Protein AF-A0A7W1YEF3-F1 (afdb_monomer)

Solvent-accessible surface area (backbone atoms only — not comparable to full-atom values): 5242 Å² total; per-residue (Å²): 122,66,67,62,54,52,51,50,52,51,53,49,53,51,48,52,47,61,77,62,53,73,73,81,71,72,78,78,69,91,64,90,54,74,96,58,87,60,56,74,40,82,52,99,89,39,82,41,51,57,76,56,49,78,44,96,85,44,32,37,38,32,59,70,48,100,92,42,65,50,71,49,67,35,75,65,49,44,68,73,77,108

Sequence (82 aa):
MSILFVLLMFLLIMSISYFRSPQPQPSAQPMVVKARAPRMQMEMGLQIPEGYAFHPGHMWLSQESPDSARVGLDGFAGRVIG

Mean predicted aligned error: 11.37 Å

Radius of gyration: 18.71 Å; Cα contacts (8 Å, |Δi|>4): 68; chains: 1; bounding box: 62×27×29 Å

Foldseek 3Di:
DVVVVVVVVVVVVVVVCVVPVPDPPDPPDPDADDDDFFDFDQDPNDTDGPQWDADPVQKIWHDNDPPDIDIDGHPVVVVVVD

Secondary structure (DSSP, 8-state):
-HHHHHHHHHHHHHHHHHHHS-------------S-PPPEEEETTEEEETTEEEETTTEEEEEEETTEEEEEE-HHHHHHH-

Nearest PDB structures (foldseek):
  5i0i-assembly2_B  TM=4.485E-01  e=9.623E+00  Homo sapiens

pLDDT: mean 81.39, std 13.58, range [49.94, 96.88]

Structure (mmCIF, N/CA/C/O backbone):
data_AF-A0A7W1YEF3-F1
#
_entry.id   AF-A0A7W1YEF3-F1
#
loop_
_atom_site.group_PDB
_atom_site.id
_atom_site.type_symbol
_atom_site.label_atom_id
_atom_site.label_alt_id
_atom_site.label_comp_id
_atom_site.label_asym_id
_atom_site.label_entity_id
_atom_site.label_seq_id
_atom_site.pdbx_PDB_ins_code
_atom_site.Cartn_x
_atom_site.Cartn_y
_atom_site.Cartn_z
_atom_site.occupancy
_atom_site.B_iso_or_equiv
_atom_site.auth_seq_id
_atom_site.auth_comp_id
_atom_site.auth_asym_id
_atom_site.auth_atom_id
_atom_site.pdbx_PDB_model_num
ATOM 1 N N . MET A 1 1 ? 38.459 4.906 -8.312 1.00 63.16 1 MET A N 1
ATOM 2 C CA . MET A 1 1 ? 37.471 4.935 -9.414 1.00 63.16 1 MET A CA 1
ATOM 3 C C . MET A 1 1 ? 36.087 4.425 -9.005 1.00 63.16 1 MET A C 1
ATOM 5 O O . MET A 1 1 ? 35.121 5.078 -9.363 1.00 63.16 1 MET A O 1
ATOM 9 N N . SER A 1 2 ? 35.941 3.352 -8.210 1.00 88.00 2 SER A N 1
ATOM 10 C CA . SER A 1 2 ? 34.604 2.863 -7.799 1.00 88.00 2 SER A CA 1
ATOM 11 C C . SER A 1 2 ? 33.881 3.744 -6.766 1.00 88.00 2 SER A C 1
ATOM 13 O O . SER A 1 2 ? 32.658 3.828 -6.798 1.00 88.00 2 SER A O 1
ATOM 15 N N . ILE A 1 3 ? 34.612 4.445 -5.889 1.00 93.94 3 ILE A N 1
ATOM 16 C CA . ILE A 1 3 ? 34.016 5.253 -4.806 1.00 93.94 3 ILE A CA 1
ATOM 17 C C . ILE A 1 3 ? 33.098 6.372 -5.328 1.00 93.94 3 ILE A C 1
ATOM 19 O O . ILE A 1 3 ? 32.027 6.600 -4.773 1.00 93.94 3 ILE A O 1
ATOM 23 N N . LEU A 1 4 ? 33.475 7.020 -6.437 1.00 95.25 4 LEU A N 1
ATOM 24 C CA . LEU A 1 4 ? 32.669 8.068 -7.072 1.00 95.25 4 LEU A CA 1
ATOM 25 C C . LEU A 1 4 ? 31.360 7.503 -7.631 1.00 95.25 4 LEU A C 1
ATOM 27 O O . LEU A 1 4 ? 30.319 8.138 -7.510 1.00 95.25 4 LEU A O 1
ATOM 31 N N . PHE A 1 5 ? 31.402 6.294 -8.195 1.00 94.94 5 PHE A N 1
ATOM 32 C CA . PHE A 1 5 ? 30.219 5.627 -8.730 1.00 94.94 5 PHE A CA 1
ATOM 33 C C . PHE A 1 5 ? 29.238 5.226 -7.620 1.00 94.94 5 PHE A C 1
ATOM 35 O O . PHE A 1 5 ? 28.034 5.424 -7.760 1.00 94.94 5 PHE A O 1
ATOM 42 N N . VAL A 1 6 ? 29.750 4.736 -6.485 1.00 95.75 6 VAL A N 1
ATOM 43 C CA . VAL A 1 6 ? 28.930 4.413 -5.305 1.00 95.75 6 VAL A CA 1
ATOM 44 C C . VAL A 1 6 ? 28.260 5.667 -4.740 1.00 95.75 6 VAL A C 1
ATOM 46 O O . VAL A 1 6 ? 27.058 5.649 -4.491 1.00 95.75 6 VAL A O 1
ATOM 49 N N . LEU A 1 7 ? 29.004 6.770 -4.597 1.00 96.88 7 LEU A N 1
ATOM 50 C CA . LEU A 1 7 ? 28.457 8.060 -4.162 1.00 96.88 7 LEU A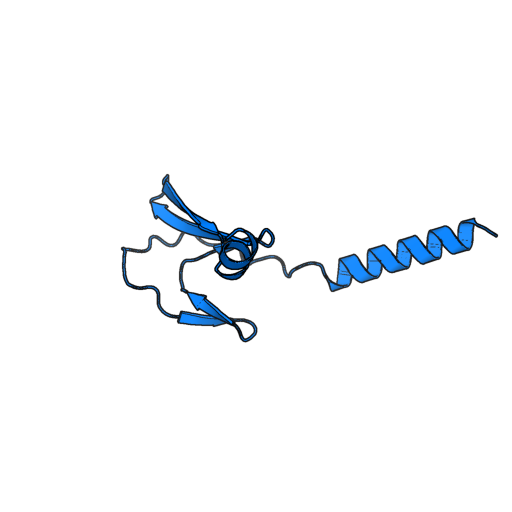 CA 1
ATOM 51 C C . LEU A 1 7 ? 27.381 8.578 -5.119 1.00 96.88 7 LEU A C 1
ATOM 53 O O . LEU A 1 7 ? 26.323 9.011 -4.670 1.00 96.88 7 LEU A O 1
ATOM 57 N N . LEU A 1 8 ? 27.623 8.492 -6.429 1.00 96.12 8 LEU A N 1
ATOM 58 C CA . LEU A 1 8 ? 26.654 8.899 -7.442 1.00 96.12 8 LEU A CA 1
ATOM 59 C C . LEU A 1 8 ? 25.362 8.079 -7.345 1.00 96.12 8 LEU A C 1
ATOM 61 O O . LEU A 1 8 ? 24.281 8.660 -7.294 1.00 96.12 8 LEU A O 1
ATOM 65 N N . MET A 1 9 ? 25.459 6.748 -7.280 1.00 95.69 9 MET A N 1
ATOM 66 C CA . MET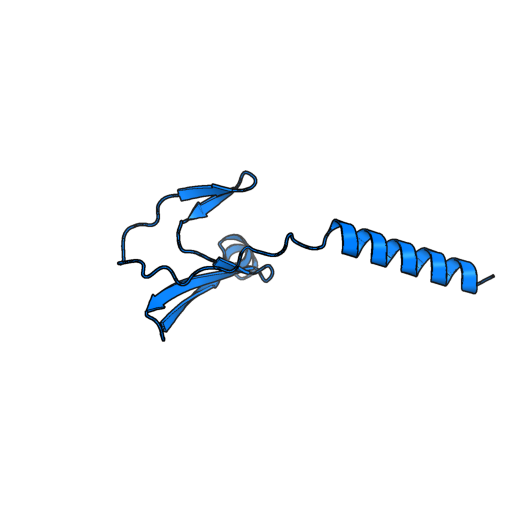 A 1 9 ? 24.283 5.888 -7.119 1.00 95.69 9 MET A CA 1
ATOM 67 C C . MET A 1 9 ? 23.543 6.165 -5.811 1.00 95.69 9 MET A C 1
ATOM 69 O O . MET A 1 9 ? 22.316 6.225 -5.814 1.00 95.69 9 MET A O 1
ATOM 73 N N . PHE A 1 10 ? 24.267 6.367 -4.709 1.00 96.12 10 PHE A N 1
ATOM 74 C CA . PHE A 1 10 ? 23.669 6.692 -3.419 1.00 96.12 10 PHE A CA 1
ATOM 75 C C . PHE A 1 10 ? 22.880 8.005 -3.479 1.00 96.12 10 PHE A C 1
ATOM 77 O O . PHE A 1 10 ? 21.708 8.037 -3.105 1.00 96.12 10 PHE A O 1
ATOM 84 N N . LEU A 1 11 ? 23.483 9.070 -4.018 1.00 96.81 11 LEU A N 1
ATOM 85 C CA . LEU A 1 11 ? 22.825 10.367 -4.189 1.00 96.81 11 LEU A CA 1
ATOM 86 C C . LEU A 1 11 ? 21.611 10.280 -5.118 1.00 96.81 11 LEU A C 1
ATOM 88 O O . LEU A 1 11 ? 20.603 10.944 -4.876 1.00 96.81 11 LEU A O 1
ATOM 92 N N . LEU A 1 12 ? 21.687 9.446 -6.155 1.00 96.19 12 LEU A N 1
ATOM 93 C CA . LEU A 1 12 ? 20.603 9.247 -7.109 1.00 96.19 12 LEU A CA 1
ATOM 94 C C . LEU A 1 12 ? 19.420 8.506 -6.467 1.00 96.19 12 LEU A C 1
ATOM 96 O O . LEU A 1 12 ? 18.291 8.981 -6.565 1.00 96.19 12 LEU A O 1
ATOM 100 N N . ILE A 1 13 ? 19.666 7.409 -5.739 1.00 94.12 13 ILE A N 1
ATOM 101 C CA . ILE A 1 13 ? 18.621 6.692 -4.984 1.00 94.12 13 ILE A CA 1
ATOM 10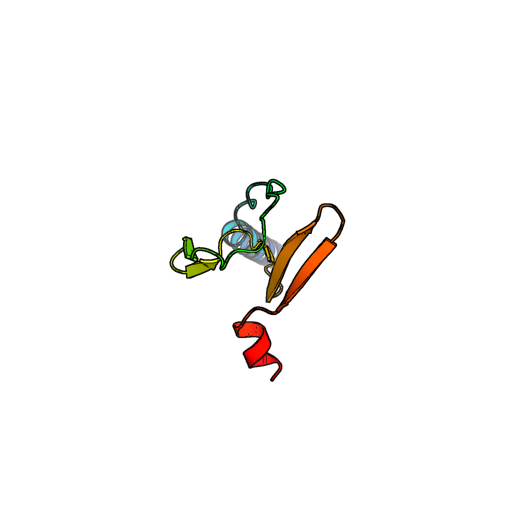2 C C . ILE A 1 13 ? 18.005 7.609 -3.924 1.00 94.12 13 ILE A C 1
ATOM 104 O O . ILE A 1 13 ? 16.781 7.682 -3.820 1.00 94.12 13 ILE A O 1
ATOM 108 N N . MET A 1 14 ? 18.829 8.338 -3.165 1.00 92.31 14 MET A N 1
ATOM 109 C CA . MET A 1 14 ? 18.353 9.251 -2.125 1.00 92.31 14 MET A CA 1
ATOM 110 C C . MET A 1 14 ? 17.508 10.383 -2.712 1.00 92.31 14 MET A C 1
ATOM 112 O O . MET A 1 14 ? 16.453 10.690 -2.167 1.00 92.31 14 MET A O 1
ATOM 116 N N . SER A 1 15 ? 17.918 10.955 -3.848 1.00 92.75 15 SER A N 1
ATOM 117 C CA . SER A 1 15 ? 17.137 11.982 -4.549 1.00 92.75 15 SER A CA 1
ATOM 118 C C . SER A 1 15 ? 15.788 11.431 -4.996 1.00 92.75 15 SER A C 1
ATOM 120 O O . SER A 1 15 ? 14.757 12.018 -4.683 1.00 92.75 15 SER A O 1
ATOM 122 N N . ILE A 1 16 ? 15.765 10.271 -5.662 1.00 91.94 16 ILE A N 1
ATOM 123 C CA . ILE A 1 16 ? 14.512 9.627 -6.081 1.00 91.94 16 ILE A CA 1
ATOM 124 C C . ILE A 1 16 ? 13.617 9.361 -4.870 1.00 91.94 16 ILE A C 1
ATOM 126 O O . ILE A 1 16 ? 12.429 9.665 -4.917 1.00 91.94 16 ILE A O 1
ATOM 130 N N . SER A 1 17 ? 14.175 8.826 -3.783 1.00 84.19 17 SER A N 1
ATOM 131 C CA . SER A 1 17 ? 13.425 8.571 -2.555 1.00 84.19 17 SER A CA 1
ATOM 132 C C . SER A 1 17 ? 12.873 9.860 -1.959 1.00 84.19 17 SER A C 1
ATOM 134 O O . SER A 1 17 ? 11.723 9.876 -1.550 1.00 84.19 17 SER A O 1
ATOM 136 N N . TYR A 1 18 ? 13.654 10.940 -1.939 1.00 85.31 18 TYR A N 1
ATOM 137 C CA . TYR A 1 18 ? 13.235 12.231 -1.401 1.00 85.31 18 TYR A CA 1
ATOM 138 C C . TYR A 1 18 ? 12.075 12.834 -2.200 1.00 85.31 18 TYR A C 1
ATOM 140 O O . TYR A 1 18 ? 11.081 13.247 -1.612 1.00 85.31 18 TYR A O 1
ATOM 148 N N . PHE A 1 19 ? 12.158 12.817 -3.534 1.00 84.69 19 PHE A N 1
ATOM 149 C CA . PHE A 1 19 ? 11.089 13.326 -4.400 1.00 84.69 19 PHE A CA 1
ATOM 150 C C . PHE A 1 19 ? 9.856 12.413 -4.452 1.00 84.69 19 PHE A C 1
ATOM 152 O O . PHE A 1 19 ? 8.771 12.880 -4.785 1.00 84.69 19 PHE A O 1
ATOM 159 N N . ARG A 1 20 ? 10.007 11.118 -4.146 1.00 79.50 20 ARG A N 1
ATOM 160 C CA . ARG A 1 20 ? 8.898 10.153 -4.085 1.00 79.50 20 ARG A CA 1
ATOM 161 C C . ARG A 1 20 ? 8.312 9.974 -2.693 1.00 79.50 20 ARG A C 1
ATOM 163 O O . ARG A 1 20 ? 7.291 9.296 -2.596 1.00 79.50 20 ARG A O 1
ATOM 170 N N . SER A 1 21 ? 8.935 10.522 -1.648 1.00 63.12 21 SER A N 1
ATOM 171 C CA . SER A 1 21 ? 8.409 10.461 -0.288 1.00 63.12 21 SER A CA 1
ATOM 172 C C . SER A 1 21 ? 6.992 11.026 -0.296 1.00 63.12 21 SER A C 1
ATOM 174 O O . SER A 1 21 ? 6.821 12.217 -0.571 1.00 63.12 21 SER A O 1
ATOM 176 N N . PRO A 1 22 ? 5.971 10.192 -0.035 1.00 58.38 22 PRO A N 1
ATOM 177 C CA . PRO A 1 22 ? 4.607 10.665 0.071 1.00 58.38 22 PRO A CA 1
ATOM 178 C C . PRO A 1 22 ? 4.560 11.763 1.126 1.00 58.38 22 PRO A C 1
ATOM 180 O O . PRO A 1 22 ? 5.176 11.640 2.189 1.00 58.38 22 PRO A O 1
ATOM 183 N N . GLN A 1 23 ? 3.846 12.841 0.813 1.00 59.34 23 GLN A N 1
ATOM 184 C CA . GLN A 1 23 ? 3.512 13.883 1.773 1.00 59.34 23 GLN A CA 1
ATOM 185 C C . GLN A 1 23 ? 3.037 13.210 3.073 1.00 59.34 23 GLN A C 1
ATOM 187 O O . GLN A 1 23 ? 2.236 12.273 2.979 1.00 59.34 23 GLN A O 1
ATOM 192 N N . PRO A 1 24 ? 3.532 13.615 4.262 1.00 52.75 24 PRO A N 1
ATOM 193 C CA . PRO A 1 24 ? 3.047 13.072 5.523 1.00 52.75 24 PRO A CA 1
ATOM 194 C C . PRO A 1 24 ? 1.526 13.182 5.516 1.00 52.75 24 PRO A C 1
ATOM 196 O O . PRO A 1 24 ? 0.997 14.295 5.470 1.00 52.75 24 PRO A O 1
ATOM 199 N N . GLN A 1 25 ? 0.837 12.037 5.460 1.00 57.28 25 GLN A N 1
ATOM 200 C CA . GLN A 1 25 ? -0.618 12.015 5.513 1.00 57.28 25 GLN A CA 1
ATOM 201 C C . GLN A 1 25 ? -1.015 12.780 6.779 1.00 57.28 25 GLN A C 1
ATOM 203 O O . GLN A 1 25 ? -0.490 12.461 7.855 1.00 57.28 25 GLN A O 1
ATOM 208 N N . PRO A 1 26 ? -1.880 13.806 6.673 1.00 54.56 26 PRO A N 1
ATOM 209 C CA . PRO A 1 26 ? -2.437 14.454 7.846 1.00 54.56 26 PRO A CA 1
ATOM 210 C C . PRO A 1 26 ? -2.983 13.356 8.747 1.00 54.56 26 PRO A C 1
ATOM 212 O O . PRO A 1 26 ? -3.670 12.456 8.262 1.00 54.56 26 PRO A O 1
ATOM 215 N N . SER A 1 27 ? -2.620 13.390 10.027 1.00 49.94 27 SER A N 1
ATOM 216 C CA . SER A 1 27 ? -3.090 12.428 11.015 1.00 49.94 27 SER A CA 1
ATOM 217 C C . SER A 1 27 ? -4.602 12.271 10.870 1.00 49.94 27 SER A C 1
ATOM 219 O O . SER A 1 27 ? -5.360 13.210 11.118 1.00 49.94 27 SER A O 1
ATOM 221 N N . ALA A 1 28 ? -5.027 11.098 10.396 1.00 58.03 28 ALA A N 1
ATOM 222 C CA . ALA A 1 28 ? -6.431 10.777 10.228 1.00 58.03 28 ALA A CA 1
ATOM 223 C C . ALA A 1 28 ? -7.081 10.877 11.609 1.00 58.03 28 ALA A C 1
ATOM 225 O O . ALA A 1 28 ? -6.853 10.039 12.483 1.00 58.03 28 ALA A O 1
ATOM 226 N N . GLN A 1 29 ? -7.819 11.960 11.841 1.00 55.47 29 GLN A N 1
ATOM 227 C CA . GLN A 1 29 ? -8.604 12.102 13.055 1.00 55.47 29 GLN A CA 1
ATOM 228 C C . GLN A 1 29 ? -9.665 10.995 13.034 1.00 55.47 29 GLN A C 1
ATOM 230 O O . GLN A 1 29 ? -10.287 10.794 11.987 1.00 55.47 29 GLN A O 1
ATOM 235 N N . PRO A 1 30 ? -9.874 10.265 14.143 1.00 51.97 30 PRO A N 1
ATOM 236 C CA . PRO A 1 30 ? -10.908 9.244 14.208 1.00 51.97 30 PRO A CA 1
ATOM 237 C C . PRO A 1 30 ? -12.272 9.921 14.045 1.00 51.97 30 PRO A C 1
ATOM 239 O O . PRO A 1 30 ? -12.800 10.544 14.967 1.00 51.97 30 PRO A O 1
ATOM 242 N N . MET A 1 31 ? -12.816 9.860 12.831 1.00 57.19 31 MET A N 1
ATOM 243 C CA . MET A 1 31 ? -14.131 10.389 12.516 1.00 57.19 31 MET A CA 1
ATOM 244 C C . MET A 1 31 ? -15.135 9.271 12.776 1.00 57.19 31 MET A C 1
ATOM 246 O O . MET A 1 31 ? -15.143 8.252 12.093 1.00 57.19 31 MET A O 1
ATOM 250 N N . VAL A 1 32 ? -15.989 9.452 13.783 1.00 57.41 32 VAL A N 1
ATOM 251 C CA . VAL A 1 32 ? -17.103 8.538 14.058 1.00 57.41 32 VAL A CA 1
ATOM 252 C C . VAL A 1 32 ? -18.140 8.718 12.947 1.00 57.41 32 VAL A C 1
ATOM 254 O O . VAL A 1 32 ? -18.983 9.615 13.009 1.00 57.41 32 VAL A O 1
ATOM 257 N N . VAL A 1 33 ? -18.061 7.905 11.890 1.00 57.25 33 VAL A N 1
ATOM 258 C CA . VAL A 1 33 ? -18.974 7.995 10.743 1.00 57.25 33 VAL A CA 1
ATOM 259 C C . VAL A 1 33 ? -20.102 6.982 10.889 1.00 57.25 33 VAL A C 1
ATOM 261 O O . VAL A 1 33 ? -19.919 5.773 10.795 1.00 57.25 33 VAL A O 1
ATOM 264 N N . LYS A 1 34 ? -21.317 7.494 11.085 1.00 56.72 34 LYS A N 1
ATOM 265 C CA . LYS A 1 34 ? -22.554 6.713 10.993 1.00 56.72 34 LYS A CA 1
ATOM 266 C C . LYS A 1 34 ? -22.710 6.223 9.548 1.00 56.72 34 LYS A C 1
ATOM 268 O O . LYS A 1 34 ? -22.637 7.050 8.642 1.00 56.72 34 LYS A O 1
ATOM 273 N N . ALA A 1 35 ? -22.936 4.922 9.340 1.00 57.91 35 ALA A N 1
ATOM 274 C CA . ALA A 1 35 ? -23.023 4.283 8.021 1.00 57.91 35 ALA A CA 1
ATOM 275 C C . ALA A 1 35 ? -23.995 5.018 7.073 1.00 57.91 35 ALA A C 1
ATOM 277 O O . ALA A 1 35 ? -25.211 4.827 7.101 1.00 57.91 35 ALA A O 1
ATOM 278 N N . ARG A 1 36 ? -23.440 5.890 6.234 1.00 63.59 36 ARG A N 1
ATOM 279 C CA . ARG A 1 36 ? -24.095 6.592 5.130 1.00 63.59 36 ARG A CA 1
ATOM 280 C C . ARG A 1 36 ? -23.278 6.273 3.885 1.00 63.59 36 ARG A C 1
ATOM 282 O O . ARG A 1 36 ? -22.072 6.070 3.995 1.00 63.59 36 ARG A O 1
ATOM 289 N N . ALA A 1 37 ? -23.918 6.229 2.716 1.00 68.69 37 ALA A N 1
ATOM 290 C CA . ALA A 1 37 ? -23.180 6.145 1.458 1.00 68.69 37 ALA A CA 1
ATOM 291 C C . ALA A 1 37 ? -22.091 7.238 1.447 1.00 68.69 37 ALA A C 1
ATOM 293 O O . ALA A 1 37 ? -22.430 8.404 1.701 1.00 68.69 37 ALA A O 1
ATOM 294 N N . PRO A 1 38 ? -20.812 6.874 1.246 1.00 73.25 38 PRO A N 1
ATOM 295 C CA . PRO A 1 38 ? -19.727 7.831 1.354 1.00 73.25 38 PRO A CA 1
ATOM 296 C C . PRO A 1 38 ? -19.881 8.887 0.263 1.00 73.25 38 PRO A C 1
ATOM 298 O O . PRO A 1 38 ? -20.196 8.576 -0.888 1.00 73.25 38 PRO A O 1
ATOM 301 N N . ARG A 1 39 ? -19.695 10.154 0.632 1.00 83.75 39 ARG A N 1
ATOM 302 C CA . ARG A 1 39 ? -19.604 11.229 -0.355 1.00 83.75 39 ARG A CA 1
ATOM 303 C C . ARG A 1 39 ? -18.261 11.106 -1.061 1.00 83.75 39 ARG A C 1
ATOM 305 O O . ARG A 1 39 ? -17.260 10.813 -0.421 1.00 83.75 39 ARG A O 1
ATOM 312 N N . MET A 1 40 ? -18.249 11.301 -2.372 1.00 86.81 40 MET A N 1
ATOM 313 C CA . MET A 1 40 ? -17.009 11.282 -3.145 1.00 86.81 40 MET A CA 1
ATOM 314 C C . MET A 1 40 ? -16.361 12.665 -3.065 1.00 86.81 40 MET A C 1
ATOM 316 O O . MET A 1 40 ? -17.005 13.664 -3.389 1.00 86.81 40 MET A O 1
ATOM 320 N N . GLN A 1 41 ? -15.096 12.714 -2.661 1.00 85.06 41 GLN A N 1
ATOM 321 C CA . GLN A 1 41 ? -14.261 13.909 -2.667 1.00 85.06 41 GLN A CA 1
ATOM 322 C C . GLN A 1 41 ? -13.196 13.787 -3.763 1.00 85.06 41 GLN A C 1
ATOM 324 O O . GLN A 1 41 ? -12.721 12.695 -4.066 1.00 85.06 41 GLN A O 1
ATOM 329 N N . MET A 1 42 ? -12.836 14.907 -4.389 1.00 82.44 42 MET A N 1
ATOM 330 C CA . MET A 1 42 ? -11.774 14.949 -5.394 1.00 82.44 42 MET A CA 1
ATOM 331 C C . MET A 1 42 ? -10.445 15.283 -4.713 1.00 82.44 42 MET A C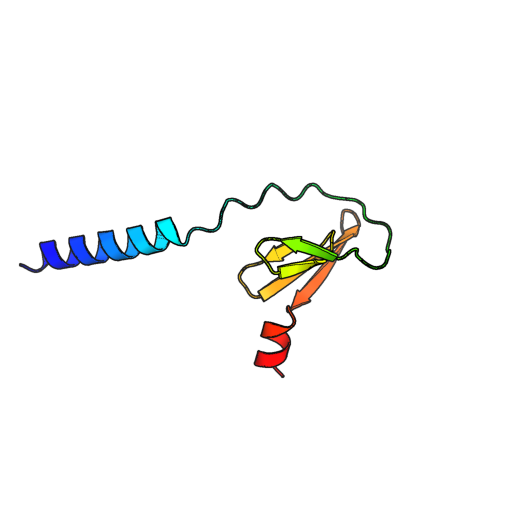 1
ATOM 333 O O . MET A 1 42 ? -10.288 16.384 -4.187 1.00 82.44 42 MET A O 1
ATOM 337 N N . GLU A 1 43 ? -9.48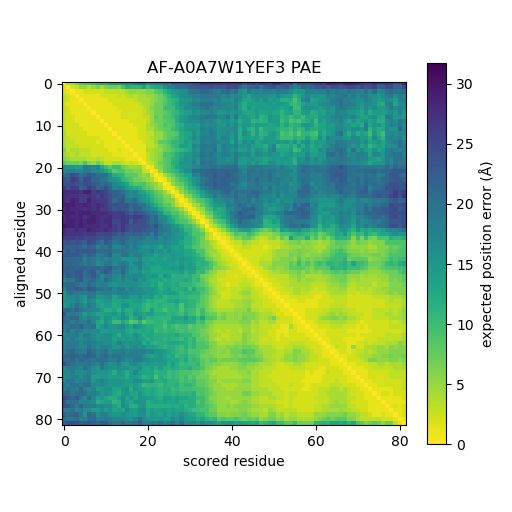5 14.364 -4.747 1.00 77.44 43 GLU A N 1
ATOM 338 C CA . GLU A 1 43 ? -8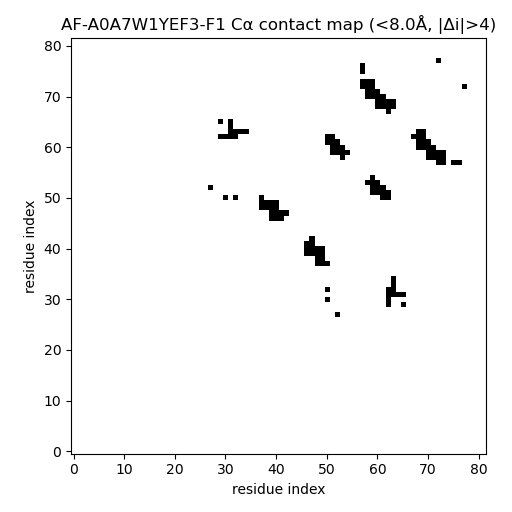.152 14.545 -4.168 1.00 77.44 43 GLU A CA 1
ATOM 339 C C . GLU A 1 43 ? -7.091 14.083 -5.173 1.00 77.44 43 GLU A C 1
ATOM 341 O O . GLU A 1 43 ? -7.172 12.983 -5.714 1.00 77.44 43 GLU A O 1
ATOM 346 N N . MET A 1 44 ? -6.121 14.948 -5.495 1.00 73.44 44 MET A N 1
ATOM 347 C CA . MET A 1 44 ? -5.071 14.673 -6.496 1.00 73.44 44 MET A CA 1
ATOM 348 C C . MET A 1 44 ? -5.594 14.160 -7.858 1.00 73.44 44 MET A C 1
ATOM 350 O O . MET A 1 44 ? -4.927 13.395 -8.550 1.00 73.44 44 MET A O 1
ATOM 354 N N . GLY 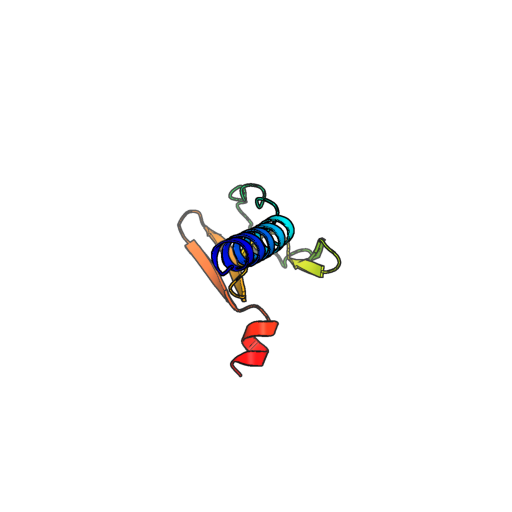A 1 45 ? -6.798 14.583 -8.261 1.00 79.19 45 GLY A N 1
ATOM 355 C CA . GLY A 1 45 ? -7.431 14.147 -9.512 1.00 79.19 45 GLY A CA 1
ATOM 356 C C . GLY A 1 45 ? -8.147 12.792 -9.436 1.00 79.19 45 GLY A C 1
ATOM 357 O O . GLY A 1 45 ? -8.718 12.359 -10.435 1.00 79.19 45 GLY A O 1
ATOM 358 N N . LEU A 1 46 ? -8.154 12.142 -8.270 1.00 76.94 46 LEU A N 1
ATOM 359 C CA . LEU A 1 46 ? -8.876 10.903 -8.005 1.00 76.94 46 LEU A CA 1
ATOM 360 C C . LEU A 1 46 ? -10.159 11.193 -7.217 1.00 76.94 46 LEU A C 1
ATOM 362 O O . LEU A 1 46 ? -10.164 12.018 -6.305 1.00 76.94 46 LEU A O 1
ATOM 366 N N . GLN A 1 47 ? -11.246 10.490 -7.543 1.00 83.81 47 GLN A N 1
ATOM 367 C CA . GLN A 1 47 ? -12.440 10.495 -6.699 1.00 83.81 47 GLN A CA 1
ATOM 368 C C . GLN A 1 47 ? -12.257 9.471 -5.580 1.00 83.81 47 GLN A C 1
ATOM 370 O O . GLN A 1 47 ? -12.226 8.267 -5.837 1.00 83.81 47 GLN A O 1
ATOM 375 N N . ILE A 1 48 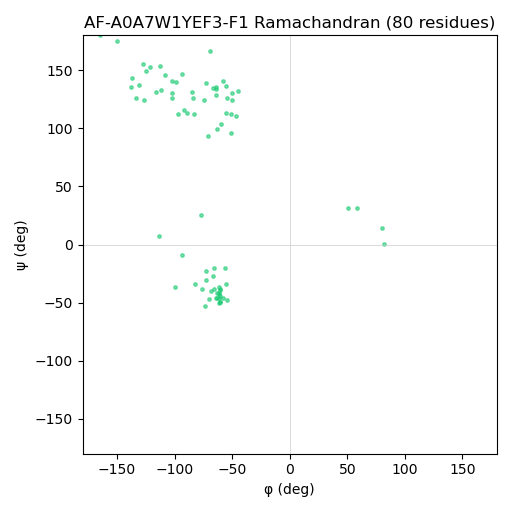? -12.145 9.958 -4.350 1.00 83.94 48 ILE A N 1
ATOM 376 C CA . ILE A 1 48 ? -11.917 9.159 -3.151 1.00 83.94 48 ILE A CA 1
ATOM 377 C C . ILE A 1 48 ? -13.139 9.301 -2.231 1.00 83.94 48 ILE A C 1
ATOM 379 O O . ILE A 1 48 ? -13.605 10.419 -2.007 1.00 83.94 48 ILE A O 1
ATOM 383 N N . PRO A 1 49 ? -13.712 8.201 -1.716 1.00 85.19 49 PRO A N 1
ATOM 384 C CA . PRO A 1 49 ? -14.812 8.278 -0.763 1.00 85.19 49 PRO A CA 1
ATOM 385 C C . PRO A 1 49 ? -14.355 8.882 0.574 1.00 85.19 49 PRO A C 1
ATOM 387 O O . PRO A 1 49 ? -13.337 8.480 1.137 1.00 85.19 49 PRO A O 1
ATOM 390 N N . GLU A 1 50 ? -15.141 9.812 1.115 1.00 84.62 50 GLU A N 1
ATOM 391 C CA . GLU A 1 50 ? -14.937 10.376 2.452 1.00 84.62 50 GLU A CA 1
ATOM 392 C C . GLU A 1 50 ? -14.955 9.272 3.524 1.00 84.62 50 GLU A C 1
ATOM 394 O O . GLU A 1 50 ? -15.778 8.354 3.480 1.00 84.62 50 GLU A O 1
ATOM 399 N N . GLY A 1 51 ? -14.071 9.385 4.522 1.00 83.06 51 GLY A N 1
ATOM 400 C CA . GLY A 1 51 ? -13.986 8.430 5.636 1.00 83.06 51 GLY A CA 1
ATOM 401 C C . GLY A 1 51 ? -13.226 7.136 5.320 1.00 83.06 51 GLY A C 1
ATOM 402 O O . GLY A 1 51 ? -13.318 6.175 6.087 1.00 83.06 51 GLY A O 1
ATOM 403 N N . TYR A 1 52 ? -12.483 7.103 4.210 1.00 87.12 52 TYR A N 1
ATOM 404 C CA . TYR A 1 52 ? -11.584 6.009 3.849 1.00 87.12 52 TYR A CA 1
ATOM 405 C C . TYR A 1 52 ? -10.131 6.475 3.921 1.00 87.12 52 TYR A C 1
ATOM 407 O O . TYR A 1 52 ? -9.773 7.517 3.377 1.00 87.12 52 TYR A O 1
ATOM 415 N N . ALA A 1 53 ? -9.283 5.675 4.562 1.00 85.62 53 ALA A N 1
ATOM 416 C CA . ALA A 1 53 ? -7.839 5.856 4.563 1.00 85.62 53 ALA A CA 1
ATOM 417 C C . ALA A 1 53 ? -7.205 4.853 3.593 1.00 85.62 53 ALA A C 1
ATOM 419 O O . ALA A 1 53 ? -7.441 3.649 3.708 1.00 85.62 53 ALA A O 1
ATOM 420 N N . PHE A 1 54 ? -6.402 5.339 2.645 1.00 86.75 54 PHE A N 1
ATOM 421 C CA . PHE A 1 54 ? -5.718 4.506 1.65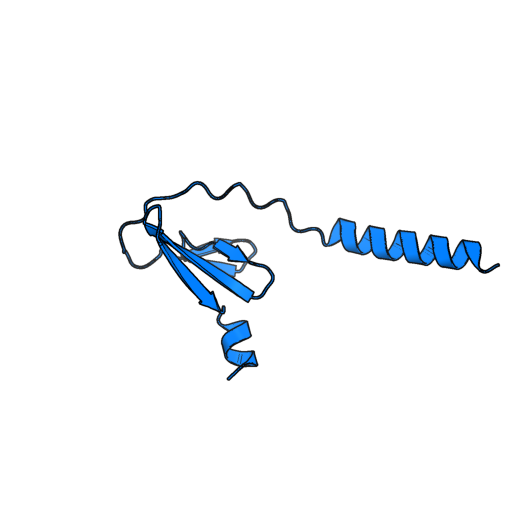4 1.00 86.75 54 PHE A CA 1
ATOM 422 C C . PHE A 1 54 ? -4.248 4.311 2.027 1.00 86.75 54 PHE A C 1
ATOM 424 O O . PHE A 1 54 ? -3.527 5.271 2.309 1.00 86.75 54 PHE A O 1
ATOM 431 N N . HIS A 1 55 ? -3.810 3.054 2.001 1.00 86.69 55 HIS A N 1
ATOM 432 C CA . HIS A 1 55 ? -2.432 2.647 2.230 1.00 86.69 55 HIS A CA 1
ATOM 433 C C . HIS A 1 55 ? -1.719 2.410 0.885 1.00 86.69 55 HIS A C 1
ATOM 435 O O . HIS A 1 55 ? -2.303 1.771 0.004 1.00 86.69 55 HIS A O 1
ATOM 441 N N . PRO A 1 56 ? -0.443 2.819 0.721 1.00 83.94 56 PRO A N 1
ATOM 442 C CA . PRO A 1 56 ? 0.322 2.612 -0.518 1.00 83.94 56 PRO A CA 1
ATOM 443 C C . PRO A 1 56 ? 0.425 1.153 -0.985 1.00 83.94 56 PRO A C 1
ATOM 445 O O . PRO A 1 56 ? 0.676 0.894 -2.155 1.00 83.94 56 PRO A O 1
ATOM 448 N N . GLY A 1 57 ? 0.210 0.192 -0.084 1.00 88.50 57 GLY A N 1
ATOM 449 C CA . GLY A 1 57 ? 0.113 -1.239 -0.392 1.00 88.50 57 GLY A CA 1
ATOM 450 C C . GLY A 1 57 ? -1.223 -1.683 -1.005 1.00 88.50 57 GLY A C 1
ATOM 451 O O . GLY A 1 57 ? -1.589 -2.838 -0.823 1.00 88.50 57 GLY A O 1
ATOM 452 N N . HIS A 1 58 ? -1.962 -0.788 -1.672 1.00 91.19 58 HIS A N 1
ATOM 453 C CA . HIS A 1 58 ? -3.261 -1.054 -2.315 1.00 91.19 58 HIS A CA 1
ATOM 454 C C . HIS A 1 58 ? -4.361 -1.573 -1.381 1.00 91.19 58 HIS A C 1
ATOM 456 O O . HIS A 1 58 ? -5.250 -2.333 -1.777 1.00 91.19 58 HIS A O 1
ATOM 462 N N . MET A 1 59 ? -4.307 -1.134 -0.127 1.00 91.31 59 MET A N 1
ATOM 463 C CA . MET A 1 59 ? -5.317 -1.428 0.881 1.00 91.31 59 MET A CA 1
ATOM 464 C C . MET A 1 59 ? -6.058 -0.157 1.268 1.00 91.31 59 MET A C 1
ATOM 466 O O . MET A 1 59 ? -5.505 0.941 1.217 1.00 91.31 59 MET A O 1
ATOM 470 N N . TRP A 1 60 ? -7.294 -0.316 1.716 1.00 91.19 60 TRP A N 1
ATOM 471 C CA . TRP A 1 60 ? -8.066 0.750 2.333 1.00 91.19 60 TRP A CA 1
ATOM 472 C C . TRP A 1 60 ? -8.606 0.308 3.689 1.00 91.19 60 TRP A C 1
ATOM 474 O O . TRP A 1 60 ? -8.793 -0.884 3.948 1.00 91.19 60 TRP A O 1
ATOM 484 N N . LEU A 1 61 ? -8.865 1.292 4.544 1.00 91.25 61 LEU A N 1
ATOM 485 C CA . LEU A 1 61 ? -9.495 1.129 5.845 1.00 91.25 61 LEU A CA 1
ATOM 486 C C . LEU A 1 61 ? -10.634 2.143 6.000 1.00 91.25 61 LEU A C 1
ATOM 488 O O . LEU A 1 61 ? -10.484 3.312 5.654 1.00 91.25 61 LEU A O 1
ATOM 492 N N . SER A 1 62 ? -11.763 1.691 6.538 1.00 88.75 62 SER A N 1
ATOM 493 C CA . SER A 1 62 ? -12.889 2.522 6.961 1.00 88.75 62 SER A CA 1
ATOM 494 C C . SER A 1 62 ? -13.234 2.188 8.413 1.00 88.75 62 SER A C 1
ATOM 496 O O . SER A 1 62 ? -13.447 1.024 8.753 1.00 88.75 62 SER A O 1
ATOM 498 N N . GLN A 1 63 ? -13.238 3.193 9.289 1.00 84.44 63 GLN A N 1
ATOM 499 C CA . GLN A 1 63 ? -13.531 3.002 10.710 1.00 84.44 63 GLN A CA 1
ATOM 500 C C . GLN A 1 63 ? -15.035 2.772 10.914 1.00 84.44 63 GLN A C 1
ATOM 502 O O . GLN A 1 63 ? -15.846 3.606 10.518 1.00 84.44 63 GLN A O 1
ATOM 507 N N . GLU A 1 64 ? -15.411 1.658 11.547 1.00 84.25 64 GLU A N 1
ATOM 508 C CA . GLU A 1 64 ? -16.814 1.349 11.867 1.00 84.25 64 GLU A CA 1
ATOM 509 C C . GLU A 1 64 ? -17.148 1.683 13.330 1.00 84.25 64 GLU A C 1
ATOM 511 O O . GLU A 1 64 ? -18.245 2.156 13.630 1.00 84.25 64 GLU A O 1
ATOM 516 N N . SER A 1 65 ? -16.202 1.464 14.247 1.00 83.31 65 SER A N 1
ATOM 517 C CA . SER A 1 65 ? -16.302 1.807 15.669 1.00 83.31 65 SER A CA 1
ATOM 518 C C . SER A 1 65 ? -14.905 2.119 16.245 1.00 83.31 65 SER A C 1
ATOM 520 O O . SER A 1 65 ? -13.911 1.986 15.528 1.00 83.31 65 SER A O 1
ATOM 522 N N . PRO A 1 66 ? -14.779 2.553 17.516 1.00 84.31 66 PRO A N 1
ATOM 523 C CA . PRO A 1 66 ? -13.469 2.792 18.131 1.00 84.31 66 PRO A CA 1
ATOM 524 C C . PRO A 1 66 ? -12.534 1.575 18.078 1.00 84.31 66 PRO A C 1
ATOM 526 O O . PRO A 1 66 ? -11.339 1.744 17.855 1.00 84.31 66 PRO A O 1
ATOM 529 N N . ASP A 1 67 ? -13.101 0.370 18.185 1.00 90.75 67 ASP A N 1
ATOM 530 C CA . ASP A 1 67 ? -12.359 -0.895 18.261 1.00 90.75 67 ASP A CA 1
ATOM 531 C C . ASP A 1 67 ? -12.575 -1.797 17.030 1.00 90.75 67 ASP A C 1
ATOM 533 O O . ASP A 1 67 ? -12.152 -2.952 17.020 1.00 90.75 67 ASP A O 1
ATOM 537 N N . SER A 1 68 ? -13.252 -1.299 15.987 1.00 87.94 68 SER A N 1
ATOM 538 C CA . SER A 1 68 ? -13.526 -2.052 14.758 1.00 87.94 68 SER A CA 1
ATOM 539 C C . SER A 1 68 ? -13.327 -1.195 13.517 1.00 87.94 68 SER A C 1
ATOM 541 O O . SER A 1 68 ? -13.812 -0.065 13.411 1.00 87.94 68 SER A O 1
ATOM 543 N N . ALA A 1 69 ? -12.661 -1.774 12.527 1.00 90.38 69 ALA A N 1
ATOM 544 C CA . ALA A 1 69 ? -12.490 -1.170 11.223 1.00 90.38 69 ALA A CA 1
ATOM 545 C C . ALA A 1 69 ? -12.697 -2.213 10.131 1.00 90.38 69 ALA A C 1
ATOM 547 O O . ALA A 1 69 ? -12.278 -3.366 10.245 1.00 90.38 69 ALA A O 1
ATOM 548 N N . ARG A 1 70 ? -13.311 -1.774 9.038 1.00 90.38 70 ARG A N 1
ATOM 549 C CA . ARG A 1 70 ? -13.378 -2.537 7.803 1.00 90.38 70 ARG A CA 1
ATOM 550 C C . ARG A 1 70 ? -12.119 -2.273 6.997 1.00 90.38 70 ARG A C 1
ATOM 552 O O . ARG A 1 70 ? -11.760 -1.119 6.777 1.00 90.38 70 ARG A O 1
ATOM 559 N N . VAL A 1 71 ? -11.485 -3.338 6.527 1.00 92.06 71 VAL A N 1
ATOM 560 C CA . VAL A 1 71 ? -10.326 -3.273 5.632 1.00 92.06 71 VAL A CA 1
ATOM 561 C C . VAL A 1 71 ? -10.615 -4.002 4.331 1.00 92.06 71 VAL A C 1
ATOM 563 O O . VAL A 1 71 ? -11.413 -4.939 4.299 1.00 92.06 71 VAL A O 1
ATOM 566 N N . GLY A 1 72 ? -9.953 -3.589 3.258 1.00 91.81 72 GLY A N 1
ATOM 567 C CA . GLY A 1 72 ? -10.071 -4.251 1.967 1.00 91.81 72 GLY A CA 1
ATOM 568 C C . GLY A 1 72 ? -8.975 -3.847 0.994 1.00 91.81 72 GLY A C 1
ATOM 569 O O . GLY A 1 72 ? -8.100 -3.044 1.313 1.00 91.81 72 GLY A O 1
ATOM 570 N N . LEU A 1 73 ? -9.040 -4.427 -0.201 1.00 91.94 73 LEU A N 1
ATOM 571 C CA . LEU A 1 73 ? -8.180 -4.080 -1.326 1.00 91.94 73 LEU A CA 1
ATOM 572 C C . LEU A 1 73 ? -8.856 -3.032 -2.202 1.00 91.94 73 LEU A C 1
ATOM 574 O O . LEU A 1 73 ? -10.085 -3.019 -2.337 1.00 91.94 73 LEU A O 1
ATOM 578 N N . ASP A 1 74 ? -8.057 -2.149 -2.794 1.00 89.06 74 ASP A N 1
ATOM 579 C CA . ASP A 1 74 ? -8.567 -1.214 -3.788 1.00 89.06 74 ASP A CA 1
ATOM 580 C C . ASP A 1 74 ? -8.964 -1.936 -5.093 1.00 89.06 74 ASP A C 1
ATOM 582 O O . ASP A 1 74 ? -8.646 -3.106 -5.336 1.00 89.06 74 ASP A O 1
ATOM 586 N N . GLY A 1 75 ? -9.694 -1.231 -5.961 1.00 87.56 75 GLY A N 1
ATOM 587 C CA . GLY A 1 75 ? -10.153 -1.808 -7.225 1.00 87.56 75 GLY A CA 1
ATOM 588 C C . GLY A 1 75 ? -9.018 -2.151 -8.196 1.00 87.56 75 GLY A C 1
ATOM 589 O O . GLY A 1 75 ? -9.228 -2.952 -9.103 1.00 87.56 75 GLY A O 1
ATOM 590 N N . PHE A 1 76 ? -7.831 -1.558 -8.045 1.00 88.62 76 PHE A N 1
ATOM 591 C CA . PHE A 1 76 ? -6.668 -1.917 -8.850 1.00 88.62 76 PHE A CA 1
ATOM 592 C C . PHE A 1 76 ? -6.115 -3.275 -8.412 1.00 88.62 76 PHE A C 1
ATOM 594 O O . PHE A 1 76 ? -6.020 -4.170 -9.249 1.00 88.62 76 PHE A O 1
ATOM 601 N N . ALA A 1 77 ? -5.839 -3.462 -7.121 1.00 90.25 77 ALA A N 1
ATOM 602 C CA . ALA A 1 77 ? -5.374 -4.732 -6.576 1.00 90.25 77 ALA A CA 1
ATOM 603 C C . ALA A 1 77 ? -6.382 -5.861 -6.803 1.00 90.25 77 ALA A C 1
ATOM 605 O O . ALA A 1 77 ? -5.973 -6.954 -7.187 1.00 90.25 77 ALA A O 1
ATOM 606 N N . GLY A 1 78 ? -7.686 -5.593 -6.665 1.00 90.88 78 GLY A N 1
ATOM 607 C CA . GLY A 1 78 ? -8.725 -6.566 -7.013 1.00 90.88 78 GLY A CA 1
ATOM 608 C C . GLY A 1 78 ? -8.590 -7.071 -8.454 1.00 90.88 78 GLY A C 1
ATOM 609 O O . GLY A 1 78 ? -8.542 -8.273 -8.680 1.00 90.88 78 GLY A O 1
ATOM 610 N N . ARG A 1 79 ? -8.405 -6.164 -9.425 1.00 91.38 79 ARG A N 1
ATOM 611 C CA . ARG A 1 79 ? -8.192 -6.535 -10.838 1.00 91.38 79 ARG A CA 1
ATOM 612 C C . ARG A 1 79 ? -6.878 -7.271 -11.100 1.00 91.38 79 ARG A C 1
ATOM 614 O O . ARG A 1 79 ? -6.790 -7.991 -12.088 1.00 91.38 79 ARG A O 1
ATOM 621 N N . VAL A 1 80 ? -5.852 -7.050 -10.279 1.00 92.94 80 VAL A N 1
ATOM 622 C CA . VAL A 1 80 ? -4.561 -7.747 -10.401 1.00 92.94 80 VAL A CA 1
ATOM 623 C C . VAL A 1 80 ? -4.657 -9.176 -9.866 1.00 92.94 80 VAL A C 1
ATOM 625 O O . VAL A 1 80 ? -4.050 -10.075 -10.441 1.00 92.94 80 VAL A O 1
ATOM 628 N N . ILE A 1 81 ? -5.394 -9.381 -8.773 1.00 90.50 81 ILE A N 1
ATOM 629 C CA . ILE A 1 81 ? -5.490 -10.683 -8.101 1.00 90.50 81 ILE A CA 1
ATOM 630 C C . ILE A 1 81 ? -6.524 -11.600 -8.771 1.00 90.50 81 ILE A C 1
ATOM 632 O O . ILE A 1 81 ? -6.277 -12.804 -8.841 1.00 90.50 81 ILE A O 1
ATOM 636 N N . GLY A 1 82 ? -7.621 -11.049 -9.307 1.00 76.50 82 GLY A N 1
ATOM 637 C CA . GLY A 1 82 ? -8.682 -11.802 -9.989 1.00 76.50 82 GLY A CA 1
ATOM 638 C C . GLY A 1 82 ? -10.031 -11.648 -9.311 1.00 76.50 82 GLY A C 1
ATOM 639 O O . GLY A 1 82 ? -10.252 -12.345 -8.296 1.00 76.50 82 GLY A O 1
#